Protein AF-A0A821MIA9-F1 (afdb_monomer_lite)

Radius of gyration: 16.73 Å; chains: 1; bounding box: 34×37×51 Å

pLDDT: mean 86.46, std 9.67, range [44.84, 96.25]

Sequence (119 aa):
MLREQKDNGIEQVWKRCAYIYSLESFLYKTLNTTMRLVGDKDHEHVWRSKVRTLGPFCLLLWDDPFNKKAKTNKTLYRGANLNGEQIAKYEEMAKDSNMYGSFQPFTSCSRNRKKAKKF

Structure (mmCIF, N/CA/C/O backbone):
data_AF-A0A821MIA9-F1
#
_entry.id   AF-A0A821MIA9-F1
#
loop_
_atom_site.group_PDB
_atom_site.id
_atom_site.type_symbol
_atom_site.label_atom_id
_atom_site.label_alt_id
_atom_site.label_comp_id
_atom_site.label_asym_id
_atom_site.label_entity_id
_atom_site.label_seq_id
_atom_site.pdbx_PDB_ins_code
_atom_site.Cartn_x
_atom_site.Cartn_y
_atom_site.Cartn_z
_atom_site.occupancy
_atom_site.B_iso_or_equiv
_atom_site.auth_seq_id
_atom_site.auth_comp_id
_atom_site.auth_asym_id
_atom_site.auth_atom_id
_atom_site.pdbx_PDB_model_num
ATOM 1 N N . MET A 1 1 ? -6.265 3.953 25.764 1.00 48.59 1 MET A N 1
ATOM 2 C CA . MET A 1 1 ? -5.645 2.647 25.430 1.00 48.59 1 MET A CA 1
ATOM 3 C C . MET A 1 1 ? -6.561 1.895 24.450 1.00 48.59 1 MET A C 1
ATOM 5 O O . MET A 1 1 ? -7.761 1.908 24.661 1.00 48.59 1 MET A O 1
ATOM 9 N N . LEU A 1 2 ? -6.084 1.269 23.360 1.00 44.84 2 LEU A N 1
ATOM 10 C CA . LEU A 1 2 ? -6.967 0.602 22.359 1.00 44.84 2 LEU A CA 1
ATOM 11 C C . LEU A 1 2 ? -7.923 -0.457 22.961 1.00 44.84 2 LEU A C 1
ATOM 13 O O . LEU A 1 2 ? -8.985 -0.705 22.405 1.00 44.84 2 LEU A O 1
ATOM 17 N N . ARG A 1 3 ? -7.573 -1.031 24.120 1.00 51.47 3 ARG A N 1
ATOM 18 C CA . ARG A 1 3 ? -8.399 -1.984 24.884 1.00 51.47 3 ARG A CA 1
ATOM 19 C C . ARG A 1 3 ? -9.591 -1.361 25.625 1.00 51.47 3 ARG A C 1
ATOM 21 O O . ARG A 1 3 ? -10.473 -2.104 26.031 1.00 51.47 3 ARG A O 1
ATOM 28 N N . GLU A 1 4 ? -9.620 -0.042 25.795 1.00 56.53 4 GLU A N 1
ATOM 29 C CA . GLU A 1 4 ? -10.689 0.693 26.499 1.00 56.53 4 GLU A CA 1
ATOM 30 C C . GLU A 1 4 ? -11.849 1.074 25.572 1.00 56.53 4 GLU A C 1
ATOM 32 O O . GLU A 1 4 ? -12.835 1.640 26.019 1.00 56.53 4 GLU A O 1
ATOM 37 N N . GLN A 1 5 ? -11.733 0.793 24.272 1.00 62.97 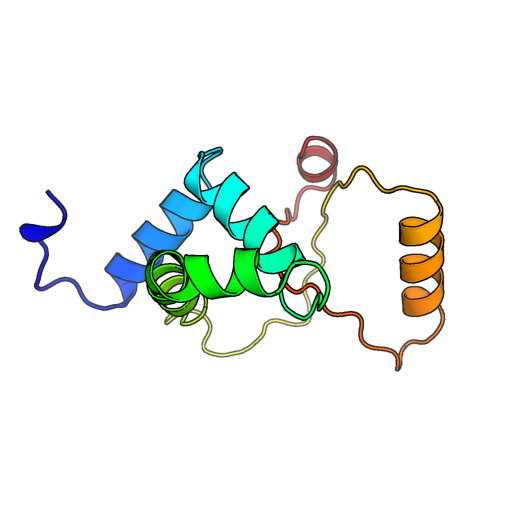5 GLN A N 1
ATOM 38 C CA . GLN A 1 5 ? -12.738 1.149 23.270 1.00 62.97 5 GLN A CA 1
ATOM 39 C C . GLN A 1 5 ? -13.280 -0.085 22.545 1.00 62.97 5 GLN A C 1
ATOM 41 O O . GLN A 1 5 ? -13.460 -0.069 21.331 1.00 62.97 5 GLN A O 1
ATOM 46 N N . LYS A 1 6 ? -13.500 -1.175 23.291 1.00 60.38 6 LYS A N 1
ATOM 47 C CA . LYS A 1 6 ? -14.043 -2.440 22.762 1.00 60.38 6 LYS A CA 1
ATOM 48 C C . LYS A 1 6 ? -15.410 -2.272 22.097 1.00 60.38 6 LYS A C 1
ATOM 50 O O . LYS A 1 6 ? -15.703 -3.007 21.164 1.00 60.38 6 LYS A O 1
ATOM 55 N N . ASP A 1 7 ? -16.178 -1.278 22.535 1.00 64.88 7 ASP A N 1
ATOM 56 C CA . ASP A 1 7 ? -17.524 -0.993 22.027 1.00 64.88 7 ASP A CA 1
ATOM 57 C C . ASP A 1 7 ? -17.522 -0.063 20.806 1.00 64.88 7 ASP A C 1
ATOM 59 O O . ASP A 1 7 ? -18.573 0.296 20.275 1.00 64.88 7 ASP A O 1
ATOM 63 N N . ASN A 1 8 ? -16.344 0.353 20.334 1.00 70.00 8 ASN A N 1
ATOM 64 C CA . ASN A 1 8 ? -16.265 1.124 19.108 1.00 70.00 8 ASN A CA 1
ATOM 65 C C . ASN A 1 8 ? -16.692 0.274 17.913 1.00 70.00 8 ASN A C 1
ATOM 67 O O . ASN A 1 8 ? -16.079 -0.750 17.610 1.00 70.00 8 ASN A O 1
ATOM 71 N N . GLY A 1 9 ? -17.665 0.779 17.160 1.00 82.50 9 GLY A N 1
ATOM 72 C CA . GLY A 1 9 ? -18.018 0.216 15.863 1.00 82.50 9 GLY A CA 1
ATOM 73 C C . GLY A 1 9 ? -16.845 0.230 14.874 1.00 82.50 9 GLY A C 1
ATOM 74 O O . GLY A 1 9 ? -15.902 1.024 14.993 1.00 82.50 9 GLY A O 1
ATOM 75 N N . ILE A 1 10 ? -16.946 -0.626 13.853 1.00 85.50 10 ILE A N 1
ATOM 76 C CA . ILE A 1 10 ? -15.938 -0.820 12.796 1.00 85.50 10 ILE A CA 1
ATOM 77 C C . ILE A 1 10 ? -15.463 0.496 12.158 1.00 85.50 10 ILE A C 1
ATOM 79 O O . ILE A 1 10 ? -14.288 0.652 11.844 1.00 85.50 10 ILE A O 1
ATOM 83 N N . GLU A 1 11 ? -16.339 1.496 12.076 1.00 89.19 11 GLU A N 1
ATOM 84 C CA . GLU A 1 11 ? -16.037 2.847 11.600 1.00 89.19 11 GLU A CA 1
ATOM 85 C C . GLU A 1 11 ? -14.887 3.539 12.346 1.00 89.19 11 GLU A C 1
ATOM 87 O O . GLU A 1 11 ? -14.022 4.169 11.734 1.00 89.19 11 GLU A O 1
ATOM 92 N N . GLN A 1 12 ? -14.866 3.446 13.676 1.00 89.12 12 GLN A N 1
ATOM 93 C CA . GLN A 1 12 ? -13.832 4.088 14.490 1.00 89.12 12 GLN A CA 1
ATOM 94 C C . GLN A 1 12 ? -12.520 3.305 14.441 1.00 89.12 12 GLN A C 1
ATOM 96 O O . GLN A 1 12 ? -11.442 3.904 14.456 1.00 89.12 12 GLN A O 1
ATOM 101 N N . VAL A 1 13 ? -12.605 1.975 14.349 1.00 88.81 13 VAL A N 1
ATOM 102 C CA . VAL A 1 13 ? -11.439 1.109 14.131 1.00 88.81 13 VAL A CA 1
ATOM 103 C C . VAL A 1 13 ? -10.790 1.453 12.794 1.00 88.81 13 VAL A C 1
ATOM 105 O O . VAL A 1 13 ? -9.599 1.765 12.755 1.00 88.81 13 VAL A O 1
ATOM 108 N N . TRP A 1 14 ? -11.585 1.517 11.725 1.00 91.44 14 TRP A N 1
ATOM 109 C CA . TRP A 1 14 ? -11.105 1.853 10.391 1.00 91.44 14 TRP A CA 1
ATOM 110 C C . TRP A 1 14 ? -10.448 3.237 10.346 1.00 91.44 14 TRP A C 1
ATOM 112 O O . TRP A 1 14 ? -9.327 3.369 9.855 1.00 91.44 14 TRP A O 1
ATOM 122 N N . LYS A 1 15 ? -11.070 4.272 10.938 1.00 91.38 15 LYS A N 1
ATOM 123 C CA . LYS A 1 15 ? -10.484 5.629 11.008 1.00 91.38 15 LYS A CA 1
ATOM 124 C C . LYS A 1 15 ? -9.098 5.630 11.654 1.00 91.38 15 LYS A C 1
ATOM 126 O O . LYS A 1 15 ? -8.211 6.352 11.201 1.00 91.38 15 LYS A O 1
ATOM 131 N N . ARG A 1 16 ? -8.890 4.814 12.691 1.00 90.62 16 ARG A N 1
ATOM 132 C CA . ARG A 1 16 ? -7.581 4.663 13.346 1.00 90.62 16 ARG A CA 1
ATOM 133 C C . ARG A 1 16 ? -6.584 3.938 12.451 1.00 90.62 16 ARG A C 1
ATOM 135 O O . ARG A 1 16 ? -5.446 4.387 12.362 1.00 90.62 16 ARG A O 1
ATOM 142 N N . CYS A 1 17 ? -6.998 2.874 11.765 1.00 91.12 17 CYS A N 1
ATOM 143 C CA . CYS A 1 17 ? -6.162 2.184 10.781 1.00 91.12 17 CYS A CA 1
ATOM 144 C C . CYS A 1 17 ? -5.722 3.134 9.659 1.00 91.12 17 CYS A C 1
ATOM 146 O O . CYS A 1 17 ? -4.527 3.237 9.385 1.00 91.12 17 CYS A O 1
ATOM 148 N N . ALA A 1 18 ? -6.657 3.890 9.079 1.00 91.62 18 ALA A N 1
ATOM 149 C CA . ALA A 1 18 ? -6.376 4.888 8.051 1.00 91.62 18 ALA A CA 1
ATOM 150 C C . ALA A 1 18 ? -5.440 5.994 8.562 1.00 91.62 18 ALA A C 1
ATOM 152 O O . ALA A 1 18 ? -4.482 6.359 7.879 1.00 91.62 18 ALA A O 1
ATOM 153 N N . TYR A 1 19 ? -5.666 6.489 9.784 1.00 92.19 19 TYR A N 1
ATOM 154 C CA . TYR A 1 19 ? -4.781 7.461 10.423 1.00 92.19 19 TYR A CA 1
ATOM 155 C C . TYR A 1 19 ? -3.362 6.907 10.582 1.00 92.19 19 TYR A C 1
ATOM 157 O O . TYR A 1 19 ? -2.419 7.523 10.095 1.00 92.19 19 TYR A O 1
ATOM 165 N N . ILE A 1 20 ? -3.207 5.718 11.170 1.00 90.81 20 ILE A N 1
ATOM 166 C CA . ILE A 1 20 ? -1.907 5.061 11.359 1.00 90.81 20 ILE A CA 1
ATOM 167 C C . ILE A 1 20 ? -1.195 4.845 10.017 1.00 90.81 20 ILE A C 1
ATOM 169 O O . ILE A 1 20 ? -0.001 5.121 9.906 1.00 90.81 20 ILE A O 1
ATOM 173 N N . TYR A 1 21 ? -1.918 4.389 8.991 1.00 91.31 21 TYR A N 1
ATOM 174 C CA . TYR A 1 21 ? -1.369 4.189 7.649 1.00 91.31 21 TYR A CA 1
ATOM 175 C C . TYR A 1 21 ? -0.918 5.505 6.992 1.00 91.31 21 TYR A C 1
ATOM 177 O O . TYR A 1 21 ? 0.028 5.513 6.208 1.00 91.31 21 TYR A O 1
ATOM 185 N N . SER A 1 22 ? -1.569 6.625 7.321 1.00 89.25 22 SER A N 1
ATOM 186 C CA . SER A 1 22 ? -1.211 7.952 6.805 1.00 89.25 22 SER A CA 1
ATOM 187 C C . SER A 1 22 ? 0.019 8.576 7.473 1.00 89.25 22 SER A C 1
ATOM 189 O O . SER A 1 22 ? 0.569 9.544 6.944 1.00 89.25 22 SER A O 1
ATOM 191 N N . LEU A 1 23 ? 0.455 8.041 8.617 1.00 89.06 23 LEU A N 1
ATOM 192 C CA . LEU A 1 23 ? 1.677 8.479 9.282 1.00 89.06 23 LEU A CA 1
ATOM 193 C C . LEU A 1 23 ? 2.900 7.939 8.542 1.00 89.06 23 LEU A C 1
ATOM 195 O O . LEU A 1 23 ? 2.918 6.783 8.110 1.00 89.06 23 LEU A O 1
ATOM 199 N N . GLU A 1 24 ? 3.966 8.737 8.485 1.00 80.50 24 GLU A N 1
ATOM 200 C CA . GLU A 1 24 ? 5.278 8.252 8.060 1.00 80.50 24 GLU A CA 1
ATOM 201 C C . GLU A 1 24 ? 5.874 7.341 9.145 1.00 80.50 24 GLU A C 1
ATOM 203 O O . GLU A 1 24 ? 6.736 7.719 9.932 1.00 80.50 24 GLU A O 1
ATOM 208 N N . SER A 1 25 ? 5.357 6.120 9.215 1.00 83.44 25 SER A N 1
ATOM 209 C CA . SER A 1 25 ? 5.666 5.155 10.260 1.00 83.44 25 SER A CA 1
ATOM 210 C C . SER A 1 25 ? 6.449 3.966 9.715 1.00 83.44 25 SER A C 1
ATOM 212 O O . SER A 1 25 ? 6.400 3.630 8.526 1.00 83.44 25 SER A O 1
ATOM 214 N N . PHE A 1 26 ? 7.141 3.270 10.619 1.00 87.50 26 PHE A N 1
ATOM 215 C CA . PHE A 1 26 ? 7.738 1.969 10.325 1.00 87.50 26 PHE A CA 1
ATOM 216 C C . PHE A 1 26 ? 6.700 0.974 9.783 1.00 87.50 26 PHE A C 1
ATOM 218 O O . PHE A 1 26 ? 7.008 0.202 8.875 1.00 87.50 26 PHE A O 1
ATOM 225 N N . LEU A 1 27 ? 5.464 1.026 10.295 1.00 86.19 27 LEU A N 1
ATOM 226 C CA . LEU A 1 27 ? 4.374 0.167 9.840 1.00 86.19 27 LEU A CA 1
ATOM 227 C C . LEU A 1 27 ? 4.020 0.443 8.374 1.00 86.19 27 LEU A C 1
ATOM 229 O O . LEU A 1 27 ? 3.982 -0.500 7.592 1.00 86.19 27 LEU A O 1
ATOM 233 N N . TYR A 1 28 ? 3.844 1.710 7.980 1.00 86.44 28 TYR A N 1
ATOM 234 C CA . TYR A 1 28 ? 3.592 2.090 6.582 1.00 86.44 28 TYR A CA 1
ATOM 235 C C . TYR A 1 28 ? 4.696 1.580 5.642 1.00 86.44 28 TYR A C 1
ATOM 237 O O . TYR A 1 28 ? 4.407 0.950 4.620 1.00 86.44 28 TYR A O 1
ATOM 245 N N . LYS A 1 29 ? 5.969 1.811 6.000 1.00 88.12 29 LYS A N 1
ATOM 246 C CA . LYS A 1 29 ? 7.123 1.401 5.182 1.00 88.12 29 LYS A CA 1
ATOM 247 C C . LYS A 1 29 ? 7.196 -0.126 5.063 1.00 88.12 29 LYS A C 1
ATOM 249 O O . LYS A 1 29 ? 7.292 -0.650 3.956 1.00 88.12 29 LYS A O 1
ATOM 254 N N . THR A 1 30 ? 7.081 -0.839 6.183 1.00 91.62 30 THR A N 1
ATOM 255 C CA . THR A 1 30 ? 7.148 -2.309 6.234 1.00 91.62 30 THR A CA 1
ATOM 256 C C . THR A 1 30 ? 5.994 -2.964 5.489 1.00 91.62 30 THR A C 1
ATOM 258 O O . THR A 1 30 ? 6.212 -3.914 4.735 1.00 91.62 30 THR A O 1
ATOM 261 N N . LEU A 1 31 ? 4.777 -2.449 5.661 1.00 92.69 31 LEU A N 1
ATOM 262 C CA . LEU A 1 31 ? 3.584 -2.979 5.016 1.00 92.69 31 LEU A CA 1
ATOM 263 C C . LEU A 1 31 ? 3.682 -2.849 3.502 1.00 92.69 31 LEU A C 1
ATOM 265 O O . LEU A 1 31 ? 3.571 -3.850 2.799 1.00 92.69 31 LEU A O 1
ATOM 269 N N . ASN A 1 32 ? 3.984 -1.654 2.997 1.00 90.75 32 ASN A N 1
ATOM 270 C CA . ASN A 1 32 ? 4.061 -1.443 1.555 1.00 90.75 32 ASN A CA 1
ATOM 271 C C . ASN A 1 32 ? 5.236 -2.177 0.908 1.00 90.75 32 ASN A C 1
ATOM 273 O O . ASN A 1 32 ? 5.087 -2.684 -0.199 1.00 90.75 32 ASN A O 1
ATOM 277 N N . THR A 1 33 ? 6.386 -2.281 1.579 1.00 90.88 33 THR A N 1
ATOM 278 C CA . THR A 1 33 ? 7.501 -3.102 1.085 1.00 90.88 33 THR A CA 1
ATOM 279 C C . THR A 1 33 ? 7.124 -4.580 1.038 1.00 90.88 33 THR A C 1
ATOM 281 O O . THR A 1 33 ? 7.352 -5.218 0.019 1.00 90.88 33 THR A O 1
ATOM 284 N N . THR A 1 34 ? 6.476 -5.107 2.079 1.00 93.44 34 THR A N 1
ATOM 285 C CA . THR A 1 34 ? 6.014 -6.505 2.095 1.00 93.44 34 THR A CA 1
ATOM 286 C C . THR A 1 34 ? 4.992 -6.767 0.990 1.00 93.44 34 THR A C 1
ATOM 288 O O . THR A 1 34 ? 5.110 -7.752 0.270 1.00 93.44 34 THR A O 1
ATOM 291 N N . MET A 1 35 ? 4.011 -5.876 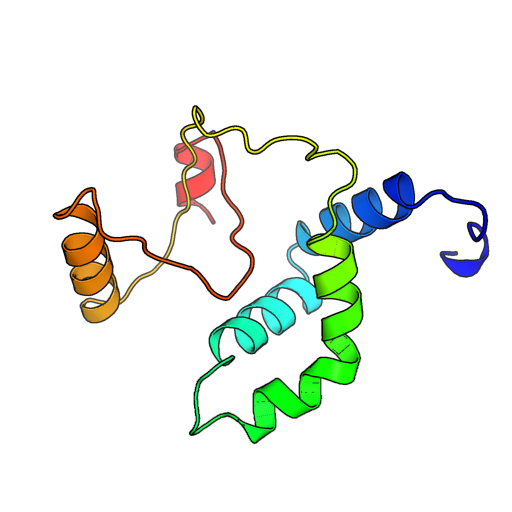0.812 1.00 91.25 35 MET A N 1
ATOM 292 C CA . MET A 1 35 ? 2.974 -6.035 -0.211 1.00 91.25 35 MET A CA 1
ATOM 293 C C . MET A 1 35 ? 3.526 -5.984 -1.640 1.00 91.25 35 MET A C 1
ATOM 295 O O . MET A 1 35 ? 2.971 -6.635 -2.516 1.00 91.25 35 MET A O 1
ATOM 299 N N . ARG A 1 36 ? 4.629 -5.264 -1.895 1.00 90.44 36 ARG A N 1
ATOM 300 C CA . ARG A 1 36 ? 5.299 -5.284 -3.211 1.00 90.44 36 ARG A CA 1
ATOM 301 C C . ARG A 1 36 ? 5.898 -6.643 -3.565 1.00 90.44 36 ARG A C 1
ATOM 303 O O . ARG A 1 36 ? 6.039 -6.919 -4.747 1.00 90.44 36 ARG A O 1
ATOM 310 N N . LEU A 1 37 ? 6.249 -7.453 -2.566 1.00 92.06 37 LEU A N 1
ATOM 311 C CA . LEU A 1 37 ? 6.810 -8.790 -2.766 1.00 92.06 37 LEU A CA 1
ATOM 312 C C . LEU A 1 37 ? 5.723 -9.856 -2.961 1.00 92.06 37 LEU A C 1
ATOM 314 O O . LEU A 1 37 ? 6.038 -10.992 -3.291 1.00 92.06 37 LEU A O 1
ATOM 318 N N . VAL A 1 38 ? 4.444 -9.537 -2.741 1.00 89.62 38 VAL A N 1
ATOM 319 C CA . VAL A 1 38 ? 3.366 -10.525 -2.875 1.00 89.62 38 VAL A CA 1
ATOM 320 C C . VAL A 1 38 ? 3.272 -11.000 -4.323 1.00 89.62 38 VAL A C 1
ATOM 322 O O . VAL A 1 38 ? 3.111 -10.202 -5.243 1.00 89.62 38 VAL A O 1
ATOM 325 N N . GLY A 1 39 ? 3.358 -12.319 -4.505 1.00 85.75 39 GLY A N 1
ATOM 326 C CA . GLY A 1 39 ? 3.385 -12.967 -5.819 1.00 85.75 39 GLY A CA 1
ATOM 327 C C . GLY A 1 39 ? 4.788 -13.136 -6.409 1.00 85.75 39 GLY A C 1
ATOM 328 O O . GLY A 1 39 ? 4.935 -13.860 -7.391 1.00 85.75 39 GLY A O 1
ATOM 329 N N . ASP A 1 40 ? 5.811 -12.541 -5.792 1.00 91.06 40 ASP A N 1
ATOM 330 C CA . ASP A 1 40 ? 7.207 -12.829 -6.105 1.00 91.06 40 ASP A CA 1
ATOM 331 C C . ASP A 1 40 ? 7.595 -14.195 -5.515 1.00 91.06 40 ASP A C 1
ATOM 333 O O . ASP A 1 40 ? 7.436 -14.434 -4.309 1.00 91.06 40 ASP A O 1
ATOM 337 N N . LYS A 1 41 ? 8.063 -15.096 -6.385 1.00 93.44 41 LYS A N 1
ATOM 338 C CA . LYS A 1 41 ? 8.455 -16.463 -6.026 1.00 93.44 41 LYS A CA 1
ATOM 339 C C . LYS A 1 41 ? 9.789 -16.491 -5.286 1.00 93.44 41 LYS A C 1
ATOM 341 O O . LYS A 1 41 ? 9.930 -17.257 -4.335 1.00 93.44 41 LYS A O 1
ATOM 346 N N . ASP A 1 42 ? 10.724 -15.618 -5.648 1.00 96.25 42 ASP A N 1
ATOM 347 C CA . ASP A 1 42 ? 12.064 -15.595 -5.050 1.00 96.25 42 ASP A CA 1
ATOM 348 C C . ASP A 1 42 ? 12.002 -15.118 -3.590 1.00 96.25 42 ASP A C 1
ATOM 350 O O . ASP A 1 42 ? 12.758 -15.560 -2.721 1.00 96.25 42 ASP A O 1
ATOM 354 N N . HIS A 1 43 ? 11.013 -14.275 -3.286 1.00 95.31 43 HIS A N 1
ATOM 3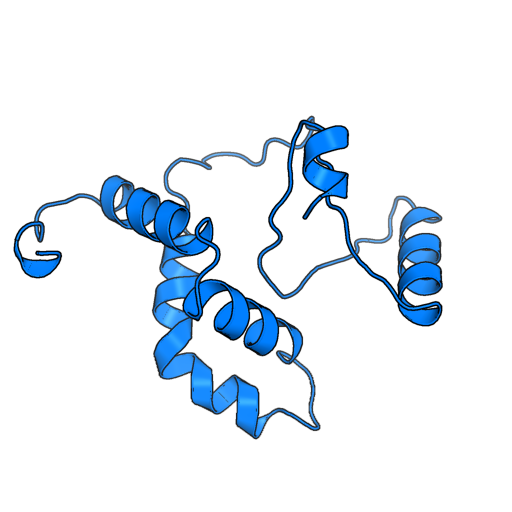55 C CA . HIS A 1 43 ? 10.786 -13.706 -1.959 1.00 95.31 43 HIS A CA 1
ATOM 356 C C . HIS A 1 43 ? 9.575 -14.308 -1.229 1.00 95.31 43 HIS A C 1
ATOM 358 O O . HIS A 1 43 ? 9.085 -13.720 -0.259 1.00 95.31 43 HIS A O 1
ATOM 364 N N . GLU A 1 44 ? 9.098 -15.489 -1.642 1.00 95.69 44 GLU A N 1
ATOM 365 C CA . GLU A 1 44 ? 7.875 -16.101 -1.102 1.00 95.69 44 GLU A CA 1
ATOM 366 C C . GLU A 1 44 ? 7.911 -16.287 0.418 1.00 95.69 44 GLU A C 1
ATOM 368 O O . GLU A 1 44 ? 6.979 -15.910 1.137 1.00 95.69 44 GLU A O 1
ATOM 373 N N . HIS A 1 45 ? 9.031 -16.798 0.923 1.00 95.75 45 HIS A N 1
ATOM 374 C CA . HIS A 1 45 ? 9.259 -16.991 2.350 1.00 95.75 45 HIS A CA 1
ATOM 375 C C . HIS A 1 45 ? 9.164 -15.674 3.145 1.00 95.75 45 HIS A C 1
ATOM 377 O O . HIS A 1 45 ? 8.639 -15.660 4.263 1.00 95.75 45 HIS A O 1
ATOM 383 N N . VAL A 1 46 ? 9.607 -14.551 2.561 1.00 94.50 46 VAL A N 1
ATOM 384 C CA . VAL A 1 46 ? 9.575 -13.232 3.204 1.00 94.50 46 VAL A CA 1
ATOM 385 C C . VAL A 1 46 ? 8.137 -12.778 3.380 1.00 94.50 46 VAL A C 1
ATOM 387 O O . VAL A 1 46 ? 7.708 -12.560 4.515 1.00 94.50 46 VAL A O 1
ATOM 390 N N . TRP A 1 47 ? 7.368 -12.647 2.294 1.00 93.62 47 TRP A N 1
ATOM 391 C CA . TRP A 1 47 ? 6.033 -12.057 2.393 1.00 93.62 47 TRP A CA 1
ATOM 392 C C . TRP A 1 47 ? 5.047 -12.980 3.109 1.00 93.62 47 TRP A C 1
ATOM 394 O O . TRP A 1 47 ? 4.259 -12.493 3.924 1.00 93.62 47 TRP A O 1
ATOM 404 N N . ARG A 1 48 ? 5.141 -14.308 2.928 1.00 94.44 48 ARG A N 1
ATOM 405 C CA . ARG A 1 48 ? 4.286 -15.263 3.654 1.00 94.44 48 ARG A CA 1
ATOM 406 C C . ARG A 1 48 ? 4.482 -15.199 5.162 1.00 94.44 48 ARG A C 1
ATOM 408 O O . ARG A 1 48 ? 3.496 -15.230 5.899 1.00 94.44 48 ARG A O 1
ATOM 415 N N . SER A 1 49 ? 5.724 -15.047 5.632 1.00 94.94 49 SER A N 1
ATOM 416 C CA . SER A 1 49 ? 6.013 -14.941 7.072 1.00 94.94 49 SER A CA 1
ATOM 417 C C . SER A 1 49 ? 5.331 -13.734 7.733 1.00 94.94 49 SER A C 1
ATOM 419 O O . SER A 1 49 ? 5.006 -13.768 8.920 1.00 94.94 49 SER A O 1
ATOM 421 N N . LYS A 1 50 ? 5.069 -12.670 6.962 1.00 94.19 50 LYS A N 1
ATOM 422 C CA . LYS A 1 50 ? 4.460 -11.422 7.440 1.00 94.19 50 LYS A CA 1
ATOM 423 C C . LYS A 1 50 ? 2.936 -11.414 7.367 1.00 94.19 50 LYS A C 1
ATOM 425 O O . LYS A 1 50 ? 2.316 -10.540 7.966 1.00 94.19 50 LYS A O 1
ATOM 430 N N . VAL A 1 51 ? 2.308 -12.380 6.693 1.00 91.00 51 VAL A N 1
ATOM 431 C CA . VAL A 1 51 ? 0.839 -12.432 6.557 1.00 91.00 51 VAL A CA 1
ATOM 432 C C . VAL A 1 51 ? 0.160 -12.495 7.924 1.00 91.00 51 VAL A C 1
ATOM 434 O O . VAL A 1 51 ? -0.800 -11.770 8.162 1.00 91.00 51 VAL A O 1
ATOM 437 N N . ARG A 1 52 ? 0.690 -13.295 8.859 1.00 90.69 52 ARG A N 1
ATOM 438 C CA . ARG A 1 52 ? 0.108 -13.433 10.206 1.00 90.69 52 ARG A CA 1
ATOM 439 C C . ARG A 1 52 ? 0.141 -12.136 11.019 1.00 90.69 52 ARG A C 1
ATOM 441 O O . ARG A 1 52 ? -0.696 -11.963 11.896 1.00 90.69 52 ARG A O 1
ATOM 448 N N . THR A 1 53 ? 1.092 -11.243 10.748 1.00 91.69 53 THR A N 1
ATOM 449 C CA . THR A 1 53 ? 1.269 -9.999 11.511 1.00 91.69 53 THR A CA 1
ATOM 450 C C . THR A 1 53 ? 0.650 -8.789 10.820 1.00 91.69 53 THR A C 1
ATOM 452 O O . THR A 1 53 ? 0.027 -7.967 11.483 1.00 91.69 53 THR A O 1
ATOM 455 N N . LEU A 1 54 ? 0.789 -8.673 9.498 1.00 93.38 54 LEU A N 1
ATOM 456 C CA . LEU A 1 54 ? 0.317 -7.518 8.728 1.00 93.38 54 LEU A CA 1
ATOM 457 C C . LEU A 1 54 ? -1.064 -7.739 8.104 1.00 93.38 54 LEU A C 1
ATOM 459 O O . LEU A 1 54 ? -1.807 -6.779 7.920 1.00 93.38 54 LEU A O 1
ATOM 463 N N . GLY A 1 55 ? -1.427 -8.991 7.813 1.00 91.75 55 GLY A N 1
ATOM 464 C CA . GLY A 1 55 ? -2.678 -9.355 7.144 1.00 91.75 55 GLY A CA 1
ATOM 465 C C . GLY A 1 55 ? -3.930 -8.814 7.838 1.00 91.75 55 GLY A C 1
ATOM 466 O O . GLY A 1 55 ? -4.731 -8.168 7.163 1.00 91.75 55 GLY A O 1
ATOM 467 N N . PRO A 1 56 ? -4.090 -8.976 9.168 1.00 91.69 56 PRO A N 1
ATOM 468 C CA . PRO A 1 56 ? -5.242 -8.419 9.875 1.00 91.69 56 PRO A CA 1
ATOM 469 C C . PRO A 1 56 ? -5.364 -6.898 9.723 1.00 91.69 56 PRO A C 1
ATOM 471 O O . PRO A 1 56 ? -6.457 -6.386 9.503 1.00 91.69 56 PRO A O 1
ATOM 474 N N . PHE A 1 57 ? -4.245 -6.166 9.777 1.00 91.94 57 PHE A N 1
ATOM 475 C CA . PHE A 1 57 ? -4.255 -4.718 9.570 1.00 91.94 57 PHE A CA 1
ATOM 476 C C . PHE A 1 57 ? -4.612 -4.352 8.122 1.00 91.94 57 PHE A C 1
ATOM 478 O O . PHE A 1 57 ? -5.396 -3.431 7.912 1.00 91.94 57 PHE A O 1
ATOM 485 N N . CYS A 1 58 ? -4.089 -5.084 7.130 1.00 92.00 58 CYS A N 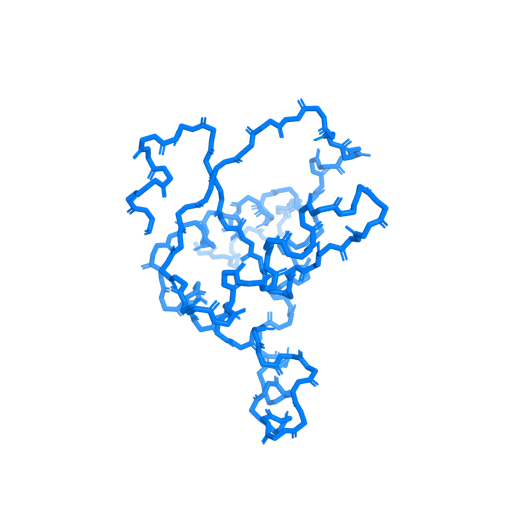1
ATOM 486 C CA . CYS A 1 58 ? -4.451 -4.888 5.724 1.00 92.00 58 CYS A CA 1
ATOM 487 C C . CYS A 1 58 ? -5.948 -5.108 5.480 1.00 92.00 58 CYS A C 1
ATOM 489 O O . CYS A 1 58 ? -6.560 -4.310 4.777 1.00 92.00 58 CYS A O 1
ATOM 491 N N . LEU A 1 59 ? -6.541 -6.150 6.072 1.00 90.19 59 LEU A N 1
ATOM 492 C CA . LEU A 1 59 ? -7.978 -6.420 5.964 1.00 90.19 59 LEU A CA 1
ATOM 493 C C . LEU A 1 59 ? -8.805 -5.286 6.570 1.00 90.19 59 LEU A C 1
ATOM 495 O O . LEU A 1 59 ? -9.704 -4.774 5.912 1.00 90.19 59 LEU A O 1
ATOM 499 N N . LEU A 1 60 ? -8.448 -4.837 7.777 1.00 90.75 60 LEU A N 1
ATOM 500 C CA . LEU A 1 60 ? -9.121 -3.713 8.434 1.00 90.75 60 LEU A CA 1
ATOM 501 C C . LEU A 1 60 ? -8.984 -2.402 7.660 1.00 90.75 60 LEU A C 1
ATOM 503 O O . LEU A 1 60 ? -9.858 -1.556 7.765 1.00 90.75 60 LEU A O 1
ATOM 507 N N . LEU A 1 61 ? -7.890 -2.197 6.924 1.00 90.44 61 LEU A N 1
ATOM 508 C CA . LEU A 1 61 ? -7.709 -1.002 6.103 1.00 90.44 61 LEU A CA 1
ATOM 509 C C . LEU A 1 61 ? -8.473 -1.094 4.774 1.00 90.44 61 LEU A C 1
ATOM 511 O O . LEU A 1 61 ? -9.005 -0.083 4.315 1.00 90.44 61 LEU A O 1
ATOM 515 N N . TRP A 1 62 ? -8.522 -2.283 4.163 1.00 88.50 62 TRP A N 1
ATOM 516 C CA . TRP A 1 62 ? -9.271 -2.533 2.930 1.00 88.50 62 TRP A CA 1
ATOM 517 C C . TRP A 1 62 ? -10.768 -2.336 3.162 1.00 88.50 62 TRP A C 1
ATOM 519 O O . TRP A 1 62 ? -11.400 -1.618 2.388 1.00 88.50 62 TRP A O 1
ATOM 529 N N . ASP A 1 63 ? -11.320 -2.937 4.216 1.00 86.00 63 ASP A N 1
ATOM 530 C CA . ASP A 1 63 ? -12.757 -2.963 4.501 1.00 86.00 63 ASP A CA 1
ATOM 531 C C . ASP A 1 63 ? -13.278 -1.605 5.011 1.00 86.00 63 ASP A C 1
ATOM 533 O O . ASP A 1 63 ? -13.624 -1.436 6.177 1.00 86.00 63 ASP A O 1
ATOM 537 N N . ASP A 1 64 ? -13.254 -0.594 4.135 1.00 85.75 64 ASP A N 1
ATOM 538 C CA . ASP A 1 64 ? -13.696 0.776 4.400 1.00 85.75 64 ASP A CA 1
ATOM 539 C C . ASP A 1 64 ? -15.230 0.856 4.497 1.00 85.75 64 ASP A C 1
ATOM 541 O O . ASP A 1 64 ? -15.912 0.853 3.462 1.00 85.75 64 ASP A O 1
ATOM 545 N N . PRO A 1 65 ? -15.800 1.031 5.709 1.00 85.19 65 PRO A N 1
ATOM 546 C CA . PRO A 1 65 ? -17.249 1.082 5.896 1.00 85.19 65 PRO A CA 1
ATOM 547 C C . PRO A 1 65 ? -17.885 2.345 5.284 1.00 85.19 65 PRO A C 1
ATOM 549 O O . PRO A 1 65 ? -19.106 2.419 5.112 1.00 85.19 65 PRO A O 1
ATOM 552 N N . PHE A 1 66 ? -17.079 3.351 4.925 1.00 83.75 66 PHE A N 1
ATOM 553 C CA . PHE A 1 66 ? -17.529 4.591 4.295 1.00 83.75 66 PHE A CA 1
ATOM 554 C C . PHE A 1 66 ? -17.554 4.503 2.765 1.00 83.75 66 PHE A C 1
ATOM 556 O O . PHE A 1 66 ? -18.216 5.319 2.109 1.00 83.75 66 PHE A O 1
ATOM 563 N N .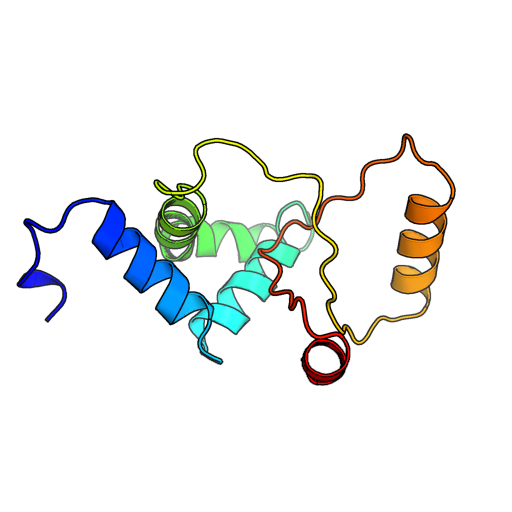 ASN A 1 67 ? -16.882 3.517 2.169 1.00 78.25 67 ASN A N 1
ATOM 564 C CA . ASN A 1 67 ? -16.764 3.383 0.721 1.00 78.25 67 ASN A CA 1
ATOM 565 C C . ASN A 1 67 ? -17.854 2.478 0.128 1.00 78.25 67 ASN A C 1
ATOM 567 O O . ASN A 1 67 ? -17.582 1.460 -0.499 1.00 78.25 67 ASN A O 1
ATOM 571 N N . LYS A 1 68 ? -19.121 2.885 0.282 1.00 71.62 68 LYS A N 1
ATOM 572 C CA . LYS A 1 68 ? -20.284 2.115 -0.207 1.00 71.62 68 LYS A CA 1
ATOM 573 C C . LYS A 1 68 ? -20.365 2.006 -1.739 1.00 71.62 68 LYS A C 1
ATOM 575 O O . LYS A 1 68 ? -21.084 1.150 -2.244 1.00 71.62 68 LYS A O 1
ATOM 580 N N . LYS A 1 69 ? -19.679 2.890 -2.482 1.00 75.06 69 LYS A N 1
ATOM 581 C CA . LYS A 1 69 ? -19.564 2.875 -3.955 1.00 75.06 69 LYS A CA 1
ATOM 582 C C . LYS A 1 69 ? -18.244 3.508 -4.399 1.00 75.06 69 LYS A C 1
ATOM 584 O O . LYS A 1 69 ? -17.926 4.621 -3.972 1.00 75.06 69 LYS A O 1
ATOM 589 N N . ALA A 1 70 ? -17.538 2.860 -5.328 1.00 69.50 70 ALA A N 1
ATOM 590 C CA . ALA A 1 70 ? -16.332 3.411 -5.939 1.00 69.50 70 ALA A CA 1
ATOM 591 C C . ALA A 1 70 ? -16.642 4.737 -6.660 1.00 69.50 70 ALA A C 1
ATOM 593 O O . ALA A 1 70 ? -17.474 4.799 -7.563 1.00 69.50 70 ALA A O 1
ATOM 594 N N . LYS A 1 71 ? -15.969 5.822 -6.258 1.00 71.75 71 LYS A N 1
ATOM 595 C CA . LYS A 1 71 ? -16.066 7.126 -6.933 1.00 71.75 71 LYS A CA 1
ATOM 596 C C . LYS A 1 71 ? -15.008 7.200 -8.031 1.00 71.75 71 LYS A C 1
ATOM 598 O O . LYS A 1 71 ? -13.868 7.555 -7.745 1.00 71.75 71 LYS A O 1
ATOM 603 N N . THR A 1 72 ? -15.403 6.887 -9.260 1.00 73.75 72 THR A N 1
ATOM 604 C CA . THR A 1 72 ? -14.516 6.794 -10.433 1.00 73.75 72 THR A CA 1
ATOM 605 C C . THR A 1 72 ? -14.156 8.153 -11.044 1.00 73.75 72 THR A C 1
ATOM 607 O O . THR A 1 72 ? -13.063 8.316 -11.572 1.00 73.75 72 THR A O 1
ATOM 610 N N . ASN A 1 73 ? -15.000 9.177 -10.883 1.00 81.81 73 ASN A N 1
ATOM 611 C CA . ASN A 1 73 ? -14.762 10.517 -11.443 1.00 81.81 73 ASN A CA 1
ATOM 612 C C . ASN A 1 73 ? -13.900 11.394 -10.518 1.00 81.81 73 ASN A C 1
ATOM 614 O O . ASN A 1 73 ? -14.344 12.437 -10.032 1.00 81.81 73 ASN A O 1
ATOM 618 N N . LYS A 1 74 ? -12.677 10.952 -10.201 1.00 85.00 74 LYS A N 1
ATOM 619 C CA . LYS A 1 74 ? -11.730 11.722 -9.380 1.00 85.00 74 LYS A CA 1
ATOM 620 C C . LYS A 1 74 ? -10.311 11.620 -9.914 1.00 85.00 74 LYS A C 1
ATOM 622 O O . LYS A 1 74 ? -9.724 10.545 -9.925 1.00 85.00 74 LYS A O 1
ATOM 627 N N . THR A 1 75 ? -9.715 12.768 -10.209 1.00 90.25 75 THR A N 1
ATOM 628 C CA . THR A 1 75 ? -8.283 12.853 -10.501 1.00 90.25 75 THR A CA 1
ATOM 629 C C . THR A 1 75 ? -7.479 12.880 -9.203 1.00 90.25 75 THR A C 1
ATOM 631 O O . THR A 1 75 ? -7.721 13.701 -8.312 1.00 90.25 75 THR A O 1
ATOM 634 N N . LEU A 1 76 ? -6.502 11.984 -9.104 1.00 92.19 76 LEU A N 1
ATOM 635 C CA . LEU A 1 76 ? -5.551 11.890 -8.002 1.00 92.19 76 LEU A CA 1
ATOM 636 C C . LEU A 1 76 ? -4.128 11.894 -8.563 1.00 92.19 76 LEU A C 1
ATOM 638 O O . LEU A 1 76 ? -3.885 11.440 -9.675 1.00 92.19 76 LEU A O 1
ATOM 642 N N . TYR A 1 77 ? -3.186 12.399 -7.775 1.00 94.12 77 TYR A N 1
ATOM 643 C CA . TYR A 1 77 ? -1.775 12.492 -8.126 1.00 94.12 77 TYR A CA 1
ATOM 644 C C . TYR A 1 77 ? -0.934 11.748 -7.093 1.00 94.12 77 TYR A C 1
ATOM 646 O O . TYR A 1 77 ? -1.190 11.844 -5.890 1.00 94.12 77 TYR A O 1
ATOM 654 N N . ARG A 1 78 ? 0.112 11.069 -7.552 1.00 91.69 78 ARG A N 1
ATOM 655 C CA . ARG A 1 78 ? 1.115 10.412 -6.714 1.00 91.69 78 ARG A CA 1
ATOM 656 C C . ARG A 1 78 ? 2.489 10.658 -7.326 1.00 91.69 78 ARG A C 1
ATOM 658 O O . ARG A 1 78 ? 2.687 10.365 -8.499 1.00 91.69 78 ARG A O 1
ATOM 665 N N . GLY A 1 79 ? 3.405 11.226 -6.549 1.00 91.69 79 GLY A N 1
ATOM 666 C CA . GLY A 1 79 ? 4.821 11.237 -6.899 1.00 91.69 79 GLY A CA 1
ATOM 667 C C . GLY A 1 79 ? 5.429 9.862 -6.639 1.00 91.69 79 GLY A C 1
ATOM 668 O O . GLY A 1 79 ? 5.024 9.170 -5.702 1.00 91.69 79 GLY A O 1
ATOM 669 N N . ALA A 1 80 ? 6.361 9.454 -7.492 1.00 88.75 80 ALA A N 1
ATOM 670 C CA . ALA A 1 80 ? 7.152 8.250 -7.308 1.00 88.75 80 ALA A CA 1
ATOM 671 C C . ALA A 1 80 ? 8.510 8.432 -7.990 1.00 88.75 80 ALA A C 1
ATOM 673 O O . ALA A 1 80 ? 8.583 8.999 -9.080 1.00 88.75 80 ALA A O 1
ATOM 674 N N . ASN A 1 81 ? 9.560 7.914 -7.358 1.00 89.38 81 ASN A N 1
ATOM 675 C CA . ASN A 1 81 ? 10.866 7.758 -7.985 1.00 89.38 81 ASN A CA 1
ATOM 676 C C . ASN A 1 81 ? 10.867 6.402 -8.684 1.00 89.38 81 ASN A C 1
ATOM 678 O O . ASN A 1 81 ? 10.856 5.367 -8.017 1.00 89.38 81 ASN A O 1
ATOM 682 N N . LEU A 1 82 ? 10.793 6.424 -10.011 1.00 89.31 82 LEU A N 1
ATOM 683 C CA . LEU A 1 82 ? 10.689 5.230 -10.840 1.00 89.31 82 LEU A CA 1
ATOM 684 C C . LEU A 1 82 ? 11.980 5.025 -11.624 1.00 89.31 82 LEU A C 1
ATOM 686 O O . LEU A 1 82 ? 12.597 5.993 -12.067 1.00 89.31 82 LEU A O 1
ATOM 690 N N . ASN A 1 83 ? 12.367 3.766 -11.806 1.00 92.88 83 ASN A N 1
ATOM 691 C CA . ASN A 1 83 ? 13.425 3.416 -12.748 1.00 92.88 83 ASN A CA 1
ATOM 692 C C . ASN A 1 83 ? 12.877 3.368 -14.192 1.00 92.88 83 ASN A C 1
ATOM 694 O O . ASN A 1 83 ? 11.665 3.428 -14.413 1.00 92.88 83 ASN A O 1
ATOM 698 N N . GLY A 1 84 ? 13.771 3.268 -15.180 1.00 94.81 84 GLY A N 1
ATOM 699 C CA . GLY A 1 84 ? 13.390 3.282 -16.599 1.00 94.81 84 GLY A CA 1
ATOM 700 C C . GLY A 1 84 ? 12.423 2.159 -16.987 1.00 94.81 84 GLY A C 1
ATOM 701 O O . GLY A 1 84 ? 11.450 2.407 -17.693 1.00 94.81 84 GLY A O 1
ATOM 702 N N . GLU A 1 85 ? 12.628 0.950 -16.460 1.00 91.06 85 GLU A N 1
ATOM 703 C CA . GLU A 1 85 ? 11.751 -0.203 -16.711 1.00 91.06 85 GLU A CA 1
ATOM 704 C C . GLU A 1 85 ? 10.329 0.025 -16.184 1.00 91.06 85 GLU A C 1
ATOM 706 O O . GLU A 1 85 ? 9.342 -0.270 -16.858 1.00 91.06 85 GLU A O 1
ATOM 711 N N . GLN A 1 86 ? 10.205 0.599 -14.986 1.00 88.50 86 GLN A N 1
ATOM 712 C CA . GLN A 1 86 ? 8.915 0.946 -14.398 1.00 88.50 86 GLN A CA 1
ATOM 713 C C . GLN A 1 86 ? 8.202 2.024 -15.213 1.00 88.50 86 GLN A C 1
ATOM 715 O O . GLN A 1 86 ? 6.994 1.917 -15.412 1.00 88.50 86 GLN A O 1
ATOM 720 N N . ILE A 1 87 ? 8.928 3.042 -15.690 1.00 92.25 87 ILE A N 1
ATOM 721 C CA . ILE A 1 87 ? 8.364 4.091 -16.552 1.00 92.25 87 ILE A CA 1
ATOM 722 C C . ILE A 1 87 ? 7.812 3.468 -17.835 1.00 92.25 87 ILE A C 1
ATOM 724 O O . ILE A 1 87 ? 6.635 3.666 -18.127 1.00 92.25 87 ILE A O 1
ATOM 728 N N . ALA A 1 88 ? 8.608 2.649 -18.530 1.00 92.12 88 ALA A N 1
ATOM 729 C CA . ALA A 1 88 ? 8.185 1.979 -19.759 1.00 92.12 88 ALA A CA 1
ATOM 730 C C . ALA A 1 88 ? 6.917 1.134 -19.547 1.00 92.12 88 ALA A C 1
ATOM 732 O O . ALA A 1 88 ? 5.977 1.211 -20.337 1.00 92.12 88 ALA A O 1
ATOM 733 N N . LYS A 1 89 ? 6.843 0.401 -18.429 1.00 87.44 89 LYS A N 1
ATOM 734 C CA . LYS A 1 89 ? 5.659 -0.386 -18.061 1.00 87.44 89 LYS A CA 1
ATOM 735 C C . LYS A 1 89 ? 4.415 0.479 -17.837 1.00 87.44 89 LYS A C 1
ATOM 737 O O . LYS A 1 89 ? 3.331 0.112 -18.283 1.00 87.44 89 LYS A O 1
ATOM 742 N N . TYR A 1 90 ? 4.534 1.618 -17.149 1.00 88.50 90 TYR A N 1
ATOM 743 C CA . TYR A 1 90 ? 3.388 2.520 -16.972 1.00 88.50 90 TYR A CA 1
ATOM 744 C C . TYR A 1 90 ? 2.971 3.193 -18.278 1.00 88.50 90 TYR A C 1
ATOM 746 O O . TYR A 1 90 ? 1.780 3.399 -18.491 1.00 88.50 90 TYR A O 1
ATOM 754 N N . GLU A 1 91 ? 3.923 3.530 -19.149 1.00 90.12 91 GLU A N 1
ATOM 755 C CA . GLU A 1 91 ? 3.629 4.083 -20.471 1.00 90.12 91 GLU A CA 1
ATOM 756 C C . GLU A 1 91 ? 2.897 3.075 -21.356 1.00 90.12 91 GLU A C 1
ATOM 758 O O . GLU A 1 91 ? 1.957 3.452 -22.048 1.00 90.12 91 GLU A O 1
ATOM 763 N N . GLU A 1 92 ? 3.282 1.799 -21.315 1.00 88.81 92 GLU A N 1
ATOM 764 C CA . GLU A 1 92 ? 2.566 0.718 -21.998 1.00 88.81 92 GLU A CA 1
ATOM 765 C C . GLU A 1 92 ? 1.123 0.599 -21.492 1.00 88.81 92 GLU A C 1
ATOM 767 O O . GLU A 1 92 ? 0.189 0.678 -22.288 1.00 88.81 92 GLU A O 1
ATOM 772 N N . MET A 1 93 ? 0.930 0.532 -20.168 1.00 85.31 93 MET A N 1
ATOM 773 C CA . MET A 1 93 ? -0.404 0.494 -19.553 1.00 85.31 93 MET A CA 1
ATOM 774 C C . MET A 1 93 ? -1.256 1.723 -19.892 1.00 85.31 93 MET A C 1
ATOM 776 O O . MET A 1 93 ? -2.475 1.629 -19.944 1.00 85.31 93 MET A O 1
ATOM 780 N N . ALA A 1 94 ? -0.634 2.886 -20.092 1.00 86.31 94 ALA A N 1
ATOM 781 C CA . ALA A 1 94 ? -1.341 4.119 -20.419 1.00 86.31 94 ALA A CA 1
ATOM 782 C C . ALA A 1 94 ? -1.739 4.226 -21.902 1.00 86.31 94 ALA A C 1
ATOM 784 O O . ALA A 1 94 ? -2.584 5.059 -22.232 1.00 86.31 94 ALA A O 1
ATOM 785 N N . LYS A 1 95 ? -1.134 3.429 -22.796 1.00 88.50 95 LYS A N 1
ATOM 786 C CA . LYS A 1 95 ? -1.417 3.455 -24.242 1.00 88.50 95 LYS A CA 1
ATOM 787 C C . LYS A 1 95 ? -2.716 2.742 -24.606 1.00 88.50 95 LYS A C 1
ATOM 789 O O . LYS A 1 95 ? -3.387 3.179 -25.537 1.00 88.50 95 LYS A O 1
ATOM 794 N N . ASP A 1 96 ? -3.067 1.673 -23.895 1.00 85.44 96 ASP A N 1
ATOM 795 C CA . ASP A 1 96 ? -4.306 0.926 -24.119 1.00 85.44 96 ASP A CA 1
ATOM 796 C C . ASP A 1 96 ? -5.320 1.218 -23.009 1.00 85.44 96 ASP A C 1
ATOM 798 O O . ASP A 1 96 ? -5.150 0.818 -21.859 1.00 85.44 96 ASP A O 1
ATOM 802 N N . SER A 1 97 ? -6.419 1.886 -23.365 1.00 80.31 97 SER A N 1
ATOM 803 C CA . SER A 1 97 ? -7.504 2.202 -22.431 1.00 80.31 97 SER A CA 1
ATOM 804 C C . SER A 1 97 ? -8.215 0.972 -21.853 1.00 80.31 97 SER A C 1
ATOM 806 O O . SER A 1 97 ? -8.937 1.112 -20.867 1.00 80.31 97 SER A O 1
ATOM 808 N N . ASN A 1 98 ? -8.041 -0.210 -22.453 1.00 82.94 98 ASN A N 1
ATOM 809 C CA . ASN A 1 98 ? -8.595 -1.473 -21.963 1.00 82.94 98 ASN A CA 1
ATOM 810 C C . ASN A 1 98 ? -7.636 -2.232 -21.034 1.00 82.94 98 ASN A C 1
ATOM 812 O O . ASN A 1 98 ? -8.042 -3.209 -20.400 1.00 82.94 98 ASN A O 1
ATOM 816 N N . MET A 1 99 ? -6.374 -1.803 -20.934 1.00 79.88 99 MET A N 1
ATOM 817 C CA . MET A 1 99 ? -5.387 -2.455 -20.085 1.00 79.88 99 MET A CA 1
ATOM 818 C C . MET A 1 99 ? -5.468 -1.908 -18.658 1.00 79.88 99 MET A C 1
ATOM 820 O O . MET A 1 99 ? -5.243 -0.728 -18.394 1.00 79.88 99 MET A O 1
ATOM 824 N N . TYR A 1 100 ? -5.760 -2.786 -17.698 1.00 77.44 100 TYR A N 1
ATOM 825 C CA . TYR A 1 100 ? -5.781 -2.417 -16.285 1.00 77.44 100 TYR A CA 1
ATOM 826 C C . TYR A 1 100 ? -4.428 -2.691 -15.627 1.00 77.44 100 TYR A C 1
ATOM 828 O O . TYR A 1 100 ? -3.985 -3.833 -15.516 1.00 77.44 100 TYR A O 1
ATOM 836 N N . GLY A 1 101 ? -3.794 -1.632 -15.126 1.00 78.94 101 GLY A N 1
ATOM 837 C CA . GLY A 1 101 ? -2.663 -1.732 -14.209 1.00 78.94 101 GLY A CA 1
ATOM 838 C C . GLY A 1 101 ? -3.134 -1.860 -12.760 1.00 78.94 101 GLY A C 1
ATOM 839 O O . GLY A 1 101 ? -3.972 -1.083 -12.302 1.00 78.94 101 GLY A O 1
ATOM 840 N N . SER A 1 102 ? -2.572 -2.809 -12.012 1.00 80.56 102 SER A N 1
ATOM 841 C CA . SER A 1 102 ? -2.832 -2.963 -10.576 1.00 80.56 102 SER A CA 1
ATOM 842 C C . SER A 1 102 ? -1.575 -2.713 -9.751 1.00 80.56 102 SER A C 1
ATOM 844 O O . SER A 1 102 ? -0.500 -3.221 -10.076 1.00 80.56 102 SER A O 1
ATOM 846 N N . PHE A 1 103 ? -1.729 -2.017 -8.628 1.00 82.69 103 PHE A N 1
ATOM 847 C CA . PHE A 1 103 ? -0.706 -1.935 -7.591 1.00 82.69 103 PHE A CA 1
ATOM 848 C C . PHE A 1 103 ? -1.050 -2.931 -6.487 1.00 82.69 103 PHE A C 1
ATOM 850 O O . PHE A 1 103 ? -2.135 -2.858 -5.920 1.00 82.69 103 PHE A O 1
ATOM 857 N N . GLN A 1 104 ? -0.126 -3.839 -6.174 1.00 81.81 104 GLN A N 1
ATOM 858 C CA . GLN A 1 104 ? -0.281 -4.744 -5.033 1.00 81.81 104 GLN A CA 1
ATOM 859 C C . GLN A 1 104 ? -0.351 -3.998 -3.685 1.00 81.81 104 GLN A C 1
ATOM 861 O O . GLN A 1 104 ? -1.248 -4.293 -2.900 1.00 81.81 104 GLN A O 1
ATOM 866 N N . PRO A 1 105 ? 0.535 -3.026 -3.374 1.00 87.88 105 PRO A N 1
ATOM 867 C CA . PRO A 1 105 ? 0.440 -2.281 -2.121 1.00 87.88 105 PRO A CA 1
ATOM 868 C C . PRO A 1 105 ? -0.656 -1.213 -2.160 1.00 87.88 105 PRO A C 1
ATOM 870 O O . PRO A 1 105 ? -0.977 -0.663 -3.215 1.00 87.88 105 PRO A O 1
ATOM 873 N N . PHE A 1 106 ? -1.129 -0.810 -0.979 1.00 89.19 106 PHE A N 1
ATOM 874 C CA . PHE A 1 106 ? -1.912 0.415 -0.845 1.00 89.19 106 PHE A CA 1
ATOM 875 C C . PHE A 1 106 ? -1.106 1.623 -1.354 1.00 89.19 106 PHE A C 1
ATOM 877 O O . PHE A 1 106 ? 0.087 1.784 -1.081 1.00 89.19 106 PHE A O 1
ATOM 884 N N . THR A 1 107 ? -1.764 2.525 -2.081 1.00 88.00 107 THR A N 1
ATOM 885 C CA . THR A 1 107 ? -1.110 3.699 -2.669 1.00 88.00 107 THR A CA 1
ATOM 886 C C . THR A 1 107 ? -1.675 4.992 -2.105 1.00 88.00 107 THR A C 1
ATOM 888 O O . THR A 1 107 ? -2.824 5.351 -2.352 1.00 88.00 107 THR A O 1
ATOM 891 N N . SER A 1 108 ? -0.838 5.738 -1.389 1.00 88.81 108 SER A N 1
ATOM 892 C CA . SER A 1 108 ? -1.154 7.104 -0.971 1.00 88.81 108 SER A CA 1
ATOM 893 C C . SER A 1 108 ? -1.126 8.053 -2.171 1.00 88.81 108 SER A C 1
ATOM 895 O O . SER A 1 108 ? -0.141 8.085 -2.916 1.00 88.81 108 SER A O 1
ATOM 897 N N . CYS A 1 109 ? -2.184 8.848 -2.325 1.00 91.69 109 CYS A N 1
ATOM 898 C CA . CYS A 1 109 ? -2.348 9.835 -3.393 1.00 91.69 109 CYS A CA 1
ATOM 899 C C . CYS A 1 109 ? -2.848 11.175 -2.823 1.00 91.69 109 CYS A C 1
ATOM 901 O O . CYS A 1 109 ? -3.357 11.246 -1.704 1.00 91.69 109 CYS A O 1
ATOM 903 N N . SER A 1 110 ? -2.742 12.254 -3.597 1.00 92.81 110 SER A N 1
ATOM 904 C CA . SER A 1 110 ? -3.261 13.580 -3.249 1.00 92.81 110 SER A CA 1
ATOM 905 C C . SER A 1 110 ? -4.071 14.184 -4.390 1.00 92.81 110 SER A C 1
ATOM 907 O O . SER A 1 110 ? -3.747 13.995 -5.556 1.00 92.81 110 SER A O 1
ATOM 909 N N . ARG A 1 111 ? -5.083 14.996 -4.069 1.00 92.81 111 ARG A N 1
ATOM 910 C CA . ARG A 1 111 ? -5.735 15.876 -5.060 1.00 92.81 111 ARG A CA 1
ATOM 911 C C . ARG A 1 111 ? -4.877 17.088 -5.422 1.00 92.81 111 ARG A C 1
ATOM 913 O O . ARG A 1 111 ? -5.091 17.709 -6.454 1.00 92.81 111 ARG A O 1
ATOM 920 N N . ASN A 1 112 ? -3.902 17.434 -4.582 1.00 95.00 112 ASN A N 1
ATOM 921 C CA . ASN A 1 112 ? -2.995 18.543 -4.832 1.00 95.00 112 ASN A CA 1
ATOM 922 C C . ASN A 1 112 ? -1.718 18.019 -5.500 1.00 95.00 112 ASN A C 1
ATOM 924 O O . ASN A 1 112 ? -0.868 17.412 -4.846 1.00 95.00 112 ASN A O 1
ATOM 928 N N . ARG A 1 113 ? -1.557 18.308 -6.796 1.00 95.31 113 ARG A N 1
ATOM 929 C CA . ARG A 1 113 ? -0.382 17.895 -7.579 1.00 95.31 113 ARG A CA 1
ATOM 930 C C . ARG A 1 113 ? 0.939 18.388 -6.979 1.00 95.31 113 ARG A C 1
ATOM 932 O O . ARG A 1 113 ? 1.911 17.640 -6.978 1.00 95.31 113 ARG A O 1
ATOM 939 N N . LYS A 1 114 ? 0.989 19.613 -6.437 1.00 95.25 114 LYS A N 1
ATOM 940 C CA . LYS A 1 114 ? 2.204 20.158 -5.798 1.00 95.25 114 LYS A CA 1
ATOM 941 C C . LYS A 1 114 ? 2.575 19.373 -4.540 1.00 95.25 114 LYS A C 1
ATOM 943 O O . LYS A 1 114 ? 3.755 19.162 -4.297 1.00 95.25 114 LYS A O 1
ATOM 948 N N . LYS A 1 115 ? 1.580 18.920 -3.766 1.00 92.94 115 LYS A N 1
ATOM 949 C CA . LYS A 1 115 ? 1.803 18.059 -2.595 1.00 92.94 115 LYS A CA 1
ATOM 950 C C . LYS A 1 115 ? 2.259 16.660 -3.013 1.00 92.94 115 LYS A C 1
ATOM 952 O O . LYS A 1 115 ? 3.215 16.155 -2.446 1.00 92.94 115 LYS A O 1
ATOM 957 N N . ALA A 1 116 ? 1.625 16.073 -4.029 1.00 92.75 116 ALA A N 1
ATOM 958 C CA . ALA A 1 116 ? 1.973 14.741 -4.525 1.00 92.75 116 ALA A CA 1
ATOM 959 C C . ALA A 1 116 ? 3.419 14.639 -5.032 1.00 92.75 116 ALA A C 1
ATOM 961 O O . ALA A 1 116 ? 4.047 13.608 -4.851 1.00 92.75 116 ALA A O 1
ATOM 962 N N . LYS A 1 117 ? 3.962 15.709 -5.629 1.00 90.81 117 LYS A N 1
ATOM 963 C CA . LYS A 1 117 ? 5.366 15.768 -6.071 1.00 90.81 117 LYS A CA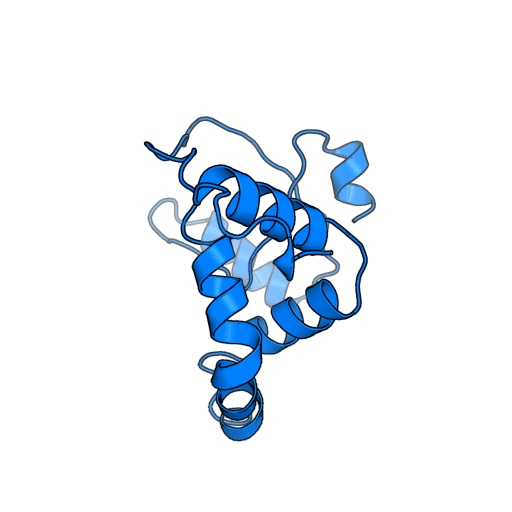 1
ATOM 964 C C . LYS A 1 117 ? 6.393 15.721 -4.929 1.00 90.81 117 LYS A C 1
ATOM 966 O O . LYS A 1 117 ? 7.572 15.580 -5.212 1.00 90.81 117 LYS A O 1
ATOM 971 N N . LYS A 1 118 ? 5.957 15.896 -3.678 1.00 87.19 118 LYS A N 1
ATOM 972 C CA . LYS A 1 118 ? 6.806 15.867 -2.476 1.00 87.19 118 LYS A CA 1
ATOM 973 C C . LYS A 1 118 ? 6.644 14.576 -1.660 1.00 87.19 118 LYS A C 1
ATOM 975 O O . LYS A 1 118 ? 7.095 14.546 -0.521 1.00 87.19 118 LYS A O 1
ATOM 980 N N . PHE A 1 119 ? 5.892 13.603 -2.177 1.00 79.56 119 PHE A N 1
ATOM 981 C CA . PHE A 1 119 ? 5.738 12.290 -1.543 1.00 79.56 119 PHE A CA 1
ATOM 982 C C . PHE A 1 119 ? 7.019 11.468 -1.649 1.00 79.56 119 PHE A C 1
ATOM 984 O O . PHE A 1 119 ? 7.785 11.714 -2.607 1.00 79.56 119 PHE A O 1
#

Foldseek 3Di:
DVVVPPVDDLQVVLVVLVVVCPDPDPLVVVQLVLLQCVVPPVCCVPNVVCCVPCVVSVVSNVPNPPCPDDDPPDDWAAADDDDPVRVVVVVVQVVDPPRDDDRRGDDDTHSDNVVRNVD

Secondary structure (DSSP, 8-state):
-GGG-TT--HHHHHHHHHHHHHS--HHHHHHHHHHHTTT-STTHHHHHHHHHHHHHHHHHHH--TT-SS---S---B------HHHHHHHHHHHH-TTPPP--SS----BS-HHHHTT-